Protein AF-A0A4R9EJW6-F1 (afdb_monomer)

Foldseek 3Di:
DPDADDCPDPQWDQDPVQFIDRDDDPVDDDDDDDDDQEEEAAECDDDPDDPHHYDYFNHPPPDHTPDPVSVVVSVVVVVVVRPVNGPD

Secondary structure (DSSP, 8-state):
---PPPTTSTTEEE-TTS-EEE---TTSPPPSSPPPSEEEEEESSPPPP-SSEEEEEE--TTS--S-HHHHHHHHHHHHHHGGGGS--

pLDDT: mean 89.31, std 10.6, range [41.28, 97.5]

Solvent-accessible surface area (backbone atoms only — not comparable to full-atom values): 5677 Å² total; per-residue (Å²): 130,89,78,56,70,58,78,86,42,91,50,38,43,74,45,98,88,44,28,43,47,73,63,78,63,86,93,50,77,86,69,90,75,83,78,66,75,63,46,81,44,78,29,67,60,86,74,79,93,66,98,42,51,72,47,79,39,52,26,44,86,99,58,68,52,79,47,62,67,61,42,55,49,54,51,50,51,54,54,60,66,27,55,72,34,32,80,119

Radius of gyration: 13.39 Å; Cα contacts (8 Å, |Δi|>4): 110; chains: 1; bounding box: 36×26×30 Å

Sequence (88 aa):
MTATWDPSAPGVLRLPSGRLIRGRGLRHPLPEGPTPDFALYLLGEEPPATAWEARWVRWPDFRLPSDRGAAREAWREAWQRAEGEGSR

Mean predicted aligned error: 4.43 Å

Structure (mmCIF, N/CA/C/O backbone):
data_AF-A0A4R9EJW6-F1
#
_entry.id   AF-A0A4R9EJW6-F1
#
loop_
_atom_site.group_PDB
_atom_site.id
_atom_site.type_symbol
_atom_site.label_atom_id
_atom_site.label_alt_id
_atom_site.label_comp_id
_atom_site.label_asym_id
_atom_site.label_entity_id
_atom_site.label_seq_id
_atom_site.pdbx_PDB_ins_code
_atom_site.Cartn_x
_atom_site.Cartn_y
_atom_site.Cartn_z
_atom_site.occupancy
_atom_site.B_iso_or_equiv
_atom_site.auth_seq_id
_atom_site.auth_comp_id
_atom_site.auth_asym_id
_atom_site.auth_atom_id
_atom_site.pdbx_PDB_model_num
ATOM 1 N N . MET A 1 1 ? -21.069 4.696 0.830 1.00 41.28 1 MET A N 1
ATOM 2 C CA . MET A 1 1 ? -20.553 4.658 2.213 1.00 41.28 1 MET A CA 1
ATOM 3 C C . MET A 1 1 ? -19.228 3.935 2.142 1.00 41.28 1 MET A C 1
ATOM 5 O O . MET A 1 1 ? -19.245 2.753 1.834 1.00 41.28 1 MET A O 1
ATOM 9 N N . THR A 1 2 ? -18.116 4.643 2.311 1.00 55.41 2 THR A N 1
ATOM 10 C CA . THR A 1 2 ? -16.780 4.041 2.394 1.00 55.41 2 THR A CA 1
ATOM 11 C C . THR A 1 2 ? -16.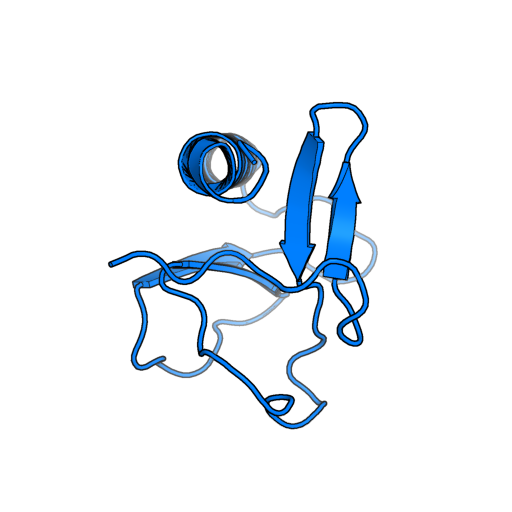766 3.141 3.623 1.00 55.41 2 THR A C 1
ATOM 13 O O . THR A 1 2 ? -16.972 3.613 4.744 1.00 55.41 2 THR A O 1
ATOM 16 N N . ALA A 1 3 ? -16.659 1.833 3.413 1.00 65.31 3 ALA A N 1
ATOM 17 C CA . ALA A 1 3 ? -16.510 0.894 4.511 1.00 65.31 3 ALA A CA 1
ATOM 18 C C . ALA A 1 3 ? -15.061 0.989 4.988 1.00 65.31 3 ALA A C 1
ATOM 20 O O . ALA A 1 3 ? -14.156 0.604 4.258 1.00 65.31 3 ALA A O 1
ATOM 21 N N . THR A 1 4 ? -14.849 1.518 6.191 1.00 80.75 4 THR A N 1
ATOM 22 C CA . THR A 1 4 ? -13.510 1.587 6.779 1.00 80.75 4 THR A CA 1
ATOM 23 C C . THR A 1 4 ? -12.992 0.183 7.061 1.00 80.75 4 THR A C 1
ATOM 25 O O . THR A 1 4 ? -13.748 -0.652 7.571 1.00 80.75 4 THR A O 1
ATOM 28 N N . TRP A 1 5 ? -11.715 -0.075 6.784 1.00 89.31 5 TRP A N 1
ATOM 29 C CA . TRP A 1 5 ? -11.092 -1.354 7.137 1.00 89.31 5 TRP A CA 1
ATOM 30 C C . TRP A 1 5 ? -11.272 -1.692 8.625 1.00 89.31 5 TRP A C 1
ATOM 32 O O . TRP A 1 5 ? -11.106 -0.835 9.490 1.00 89.31 5 TRP A O 1
ATOM 42 N N . ASP A 1 6 ? -11.548 -2.961 8.935 1.00 89.69 6 ASP A N 1
ATOM 43 C CA . ASP A 1 6 ? -11.407 -3.472 10.300 1.00 89.69 6 ASP A CA 1
ATOM 44 C C . ASP A 1 6 ? -9.904 -3.548 10.639 1.00 89.69 6 ASP A C 1
ATOM 46 O O . ASP A 1 6 ? -9.168 -4.263 9.949 1.00 89.69 6 ASP A O 1
ATOM 50 N N . PRO A 1 7 ? -9.417 -2.839 11.678 1.00 90.31 7 PRO A N 1
ATOM 51 C CA . PRO A 1 7 ? -8.007 -2.855 12.066 1.00 90.31 7 PRO A CA 1
ATOM 52 C C . PRO A 1 7 ? -7.462 -4.246 12.414 1.00 90.31 7 PRO A C 1
ATOM 54 O O . PRO A 1 7 ? -6.251 -4.449 12.357 1.00 90.31 7 PRO A O 1
ATOM 57 N N . SER A 1 8 ? -8.331 -5.183 12.802 1.00 89.94 8 SER A N 1
ATOM 58 C CA . SER A 1 8 ? -7.964 -6.560 13.139 1.00 89.94 8 SER A CA 1
ATOM 59 C C . SER A 1 8 ? -7.948 -7.500 11.928 1.00 89.94 8 SER A C 1
ATOM 61 O O . SER A 1 8 ? -7.468 -8.632 12.030 1.00 89.94 8 SER A O 1
ATOM 63 N N . ALA A 1 9 ? -8.429 -7.044 10.766 1.00 90.56 9 ALA A N 1
ATOM 64 C CA . ALA A 1 9 ? -8.513 -7.882 9.582 1.00 90.56 9 ALA A CA 1
ATOM 65 C C . ALA A 1 9 ? -7.119 -8.217 9.009 1.00 90.56 9 ALA A C 1
ATOM 67 O O . ALA A 1 9 ? -6.217 -7.373 8.983 1.00 90.56 9 ALA A O 1
ATOM 68 N N . PRO A 1 10 ? -6.926 -9.430 8.454 1.00 89.88 10 PRO A N 1
ATOM 69 C CA . PRO A 1 10 ? -5.641 -9.843 7.902 1.00 89.88 10 PRO A CA 1
ATOM 70 C C . PRO A 1 10 ? -5.110 -8.887 6.828 1.00 89.88 10 PRO A C 1
ATOM 72 O O . PRO A 1 10 ? -5.817 -8.544 5.871 1.00 89.88 10 PRO A O 1
ATOM 75 N N . GLY A 1 11 ? -3.840 -8.504 6.969 1.00 90.62 11 GLY A N 1
ATOM 76 C CA . GLY A 1 11 ? -3.137 -7.614 6.043 1.00 90.62 11 GLY A CA 1
ATOM 77 C C . GLY A 1 11 ? -3.446 -6.127 6.227 1.00 90.62 11 GLY A C 1
ATOM 78 O O . GLY A 1 11 ? -2.873 -5.322 5.494 1.00 90.62 11 GLY A O 1
ATOM 79 N N . VAL A 1 12 ? -4.320 -5.749 7.169 1.00 93.56 12 VAL A N 1
ATOM 80 C CA . VAL A 1 12 ? -4.563 -4.346 7.523 1.00 93.56 12 VAL A CA 1
ATOM 81 C C . VAL A 1 12 ? -3.457 -3.847 8.449 1.00 93.56 12 VAL A C 1
ATOM 83 O O . VAL A 1 12 ? -3.050 -4.515 9.396 1.00 93.56 12 VAL A O 1
ATOM 86 N N . LEU A 1 13 ? -2.950 -2.658 8.147 1.00 92.62 13 LEU A N 1
ATOM 87 C CA . LEU A 1 13 ? -1.915 -1.963 8.893 1.00 92.62 13 LEU A CA 1
ATOM 88 C C . LEU A 1 13 ? -2.416 -0.568 9.247 1.00 92.62 13 LEU A C 1
ATOM 90 O O . LEU A 1 13 ? -2.855 0.182 8.373 1.00 92.62 13 LEU A O 1
ATOM 94 N N . ARG A 1 14 ? -2.290 -0.204 10.525 1.00 92.62 14 ARG A N 1
ATOM 95 C CA . ARG A 1 14 ? -2.477 1.170 10.987 1.00 92.62 14 ARG A CA 1
ATOM 96 C C . ARG A 1 14 ? -1.150 1.911 10.930 1.00 92.62 14 ARG A C 1
ATOM 98 O O . ARG A 1 14 ? -0.190 1.534 11.597 1.00 92.62 14 ARG A O 1
ATOM 105 N N . LEU A 1 15 ? -1.100 2.974 10.137 1.00 91.31 15 LEU A N 1
ATOM 106 C CA . LEU A 1 15 ? 0.065 3.849 10.058 1.00 91.31 15 LEU A CA 1
ATOM 107 C C . LEU A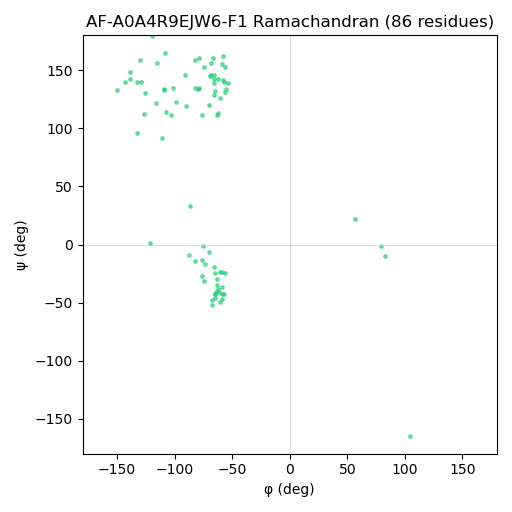 1 15 ? 0.111 4.812 11.258 1.00 91.31 15 LEU A C 1
ATOM 109 O O . LEU A 1 15 ? -0.930 5.074 11.862 1.00 91.31 15 LEU A O 1
ATOM 113 N N . PRO A 1 16 ? 1.274 5.417 11.580 1.00 91.56 16 PRO A N 1
ATOM 114 C CA . PRO A 1 16 ? 1.381 6.406 12.661 1.00 91.56 16 PRO A CA 1
ATOM 115 C C . PRO A 1 16 ? 0.435 7.608 12.521 1.00 91.56 16 PRO A C 1
ATOM 117 O O . PRO A 1 16 ? 0.061 8.219 13.514 1.00 91.56 16 PRO A O 1
ATOM 120 N N . SER A 1 17 ? 0.004 7.928 11.298 1.00 88.75 17 SER A N 1
ATOM 121 C CA . SER A 1 17 ? -1.009 8.956 11.021 1.00 88.75 17 SER A CA 1
ATOM 122 C C . SER A 1 17 ? -2.445 8.532 11.348 1.00 88.75 17 SER A C 1
ATOM 124 O O . SER A 1 17 ? -3.376 9.292 11.101 1.00 88.75 17 SER A O 1
ATOM 126 N N . GLY A 1 18 ? -2.642 7.302 11.819 1.00 90.88 18 GLY A N 1
ATOM 127 C CA . GLY A 1 18 ? -3.934 6.685 12.096 1.00 90.88 18 GLY A CA 1
ATOM 128 C C . GLY A 1 18 ? -4.643 6.076 10.886 1.00 90.88 18 GLY A C 1
ATOM 129 O O . GLY A 1 18 ? -5.602 5.333 11.073 1.00 90.88 18 GLY A O 1
ATOM 130 N N . ARG A 1 19 ? -4.155 6.326 9.666 1.00 91.81 19 ARG A N 1
ATOM 131 C CA . ARG A 1 19 ? -4.703 5.757 8.423 1.00 91.81 19 ARG A CA 1
ATOM 132 C C . ARG A 1 19 ? -4.589 4.233 8.419 1.00 91.81 19 ARG A C 1
ATOM 134 O O . ARG A 1 19 ? -3.570 3.696 8.861 1.00 91.81 19 ARG A O 1
ATOM 141 N N . LEU A 1 20 ? -5.599 3.560 7.874 1.00 92.62 20 LEU A N 1
ATOM 142 C CA . LEU A 1 20 ? -5.586 2.115 7.656 1.00 92.62 20 LEU A CA 1
ATOM 143 C C . LEU A 1 20 ? -5.287 1.809 6.188 1.00 92.62 20 LEU A C 1
ATOM 145 O O . LEU A 1 20 ? -5.852 2.425 5.287 1.00 92.62 20 LEU A O 1
ATOM 149 N N . ILE A 1 21 ? -4.393 0.852 5.947 1.00 92.50 21 ILE A N 1
ATOM 150 C CA . ILE A 1 21 ? -4.067 0.344 4.609 1.00 92.50 21 ILE A CA 1
ATOM 151 C C . ILE A 1 21 ? -4.084 -1.176 4.656 1.00 92.50 21 ILE A C 1
ATOM 153 O O . ILE A 1 21 ? -3.553 -1.761 5.596 1.00 92.50 21 ILE A O 1
ATOM 157 N N . ARG A 1 22 ? -4.617 -1.828 3.618 1.00 93.44 22 ARG A N 1
ATOM 158 C CA . ARG A 1 22 ? -4.527 -3.281 3.462 1.00 93.44 22 ARG A CA 1
ATOM 159 C C . ARG A 1 22 ? -3.471 -3.670 2.430 1.00 93.44 22 ARG A C 1
ATOM 161 O O . ARG A 1 22 ? -3.647 -3.445 1.235 1.00 93.44 22 ARG A O 1
ATOM 168 N N . GLY A 1 23 ? -2.377 -4.275 2.883 1.00 93.06 23 GLY A N 1
ATOM 169 C CA . GLY A 1 23 ? -1.345 -4.833 2.011 1.00 93.06 23 GLY A CA 1
ATOM 170 C C . GLY A 1 23 ? -1.724 -6.227 1.506 1.00 93.06 23 GLY A C 1
ATOM 171 O O . GLY A 1 23 ? -2.144 -7.082 2.286 1.00 93.06 23 GLY A O 1
ATOM 172 N N . ARG A 1 24 ? -1.547 -6.487 0.204 1.00 92.19 24 ARG A N 1
ATOM 173 C CA . ARG A 1 24 ? -1.765 -7.814 -0.395 1.00 92.19 24 ARG A CA 1
ATOM 174 C C . ARG A 1 24 ? -0.853 -8.042 -1.598 1.00 92.19 24 ARG A C 1
ATOM 176 O O . ARG A 1 24 ? -0.804 -7.219 -2.505 1.00 92.19 24 ARG A O 1
ATOM 183 N N . GLY A 1 25 ? -0.202 -9.203 -1.654 1.00 90.81 25 GLY A N 1
ATOM 184 C CA . GLY A 1 25 ? 0.444 -9.678 -2.881 1.00 90.81 25 GLY A CA 1
ATOM 185 C C . GLY A 1 25 ? -0.577 -10.278 -3.854 1.00 90.81 25 GLY A C 1
ATOM 186 O O . GLY A 1 25 ? -1.403 -11.086 -3.437 1.00 90.81 25 GLY A O 1
ATOM 187 N N . LEU A 1 26 ? -0.501 -9.942 -5.148 1.00 89.69 26 LEU A N 1
ATOM 188 C CA . LEU A 1 26 ? -1.484 -10.383 -6.155 1.00 89.69 26 LEU A CA 1
ATOM 189 C C . LEU A 1 26 ? -1.599 -11.906 -6.325 1.00 89.69 26 LEU A C 1
ATOM 191 O O . LEU A 1 26 ? -2.654 -12.381 -6.731 1.00 89.69 26 LEU A O 1
ATOM 195 N N . ARG A 1 27 ? -0.554 -12.665 -5.974 1.00 89.00 27 ARG A N 1
ATOM 196 C CA . ARG A 1 27 ? -0.568 -14.140 -5.978 1.00 89.00 27 ARG A CA 1
ATOM 197 C C . ARG A 1 27 ? -1.529 -14.758 -4.955 1.00 89.00 27 ARG A C 1
ATOM 199 O O . ARG A 1 27 ? -1.835 -15.940 -5.043 1.00 89.00 27 ARG A O 1
ATOM 206 N N . HIS A 1 28 ? -1.933 -13.994 -3.942 1.00 89.56 28 HIS A N 1
ATOM 207 C CA . HIS A 1 28 ? -2.865 -14.450 -2.918 1.00 89.56 28 HIS A CA 1
ATOM 208 C C . HIS A 1 28 ? -4.296 -14.111 -3.340 1.00 89.56 28 HIS A C 1
ATOM 210 O O . HIS A 1 28 ? -4.494 -13.059 -3.953 1.00 89.56 28 HIS A O 1
ATOM 216 N N . PRO A 1 29 ? -5.300 -14.938 -3.003 1.00 88.94 29 PRO A N 1
ATOM 217 C CA . PRO A 1 29 ? -6.693 -14.616 -3.295 1.00 88.94 29 PRO A CA 1
ATOM 218 C C . PRO A 1 29 ? -7.104 -13.289 -2.645 1.00 88.94 29 PRO A C 1
ATOM 220 O O . PRO A 1 29 ? -6.441 -12.787 -1.730 1.00 88.94 29 PRO A O 1
ATOM 223 N N . LEU A 1 30 ? -8.202 -12.706 -3.131 1.00 87.94 30 LEU A N 1
ATOM 224 C CA . LEU A 1 30 ? -8.840 -11.607 -2.414 1.00 87.94 30 LEU A CA 1
ATOM 225 C C . LEU A 1 30 ? -9.273 -12.122 -1.035 1.00 87.94 30 LEU A C 1
ATOM 227 O O . LEU A 1 30 ? -9.950 -13.148 -0.970 1.00 87.94 30 LEU A O 1
ATOM 231 N N . PRO A 1 31 ? -8.862 -11.465 0.058 1.00 86.31 31 PRO A N 1
ATOM 232 C CA . PRO A 1 31 ? -9.327 -11.845 1.376 1.00 86.31 31 PRO A CA 1
ATOM 233 C C . PRO A 1 31 ? -10.824 -11.574 1.520 1.00 86.31 31 PRO A C 1
ATOM 235 O O . PRO A 1 31 ? -11.375 -10.724 0.821 1.00 86.31 31 PRO A O 1
ATOM 238 N N . GLU A 1 32 ? -11.446 -12.221 2.499 1.00 86.69 32 GLU A N 1
ATOM 239 C CA . GLU A 1 32 ? -12.812 -11.893 2.898 1.00 86.69 32 GLU A CA 1
ATOM 240 C C . GLU A 1 32 ? -12.942 -10.421 3.338 1.00 86.69 32 GLU A C 1
ATOM 242 O O . GLU A 1 32 ? -11.975 -9.774 3.781 1.00 86.69 32 GLU A O 1
ATOM 247 N N . GLY A 1 33 ? -14.168 -9.908 3.212 1.00 85.62 33 GLY A N 1
ATOM 248 C CA . GLY A 1 33 ? -14.539 -8.541 3.564 1.00 85.62 33 GLY A CA 1
ATOM 249 C C . GLY A 1 33 ? -14.726 -7.620 2.352 1.00 85.62 33 GLY A C 1
ATOM 250 O O . GLY A 1 33 ? -14.879 -8.095 1.224 1.00 85.62 33 GLY A O 1
ATOM 251 N N . PRO A 1 34 ? -14.764 -6.295 2.582 1.00 87.44 34 PRO A N 1
ATOM 252 C CA . PRO A 1 34 ? -14.985 -5.327 1.517 1.00 87.44 34 PRO A CA 1
ATOM 253 C C . PRO A 1 34 ? -13.822 -5.308 0.515 1.00 87.44 34 PRO A C 1
ATOM 255 O O . PRO A 1 34 ? -12.655 -5.494 0.871 1.00 87.44 34 PRO A O 1
ATOM 258 N N . THR A 1 35 ? -14.145 -5.062 -0.754 1.00 90.19 35 THR A N 1
ATOM 259 C CA . THR A 1 35 ? -13.155 -4.740 -1.789 1.00 90.19 35 THR A CA 1
ATOM 260 C C . THR A 1 35 ? -12.654 -3.307 -1.612 1.00 90.19 35 THR A C 1
ATOM 262 O O . THR A 1 35 ? -13.394 -2.475 -1.090 1.00 90.19 35 THR A O 1
ATOM 265 N N . PRO A 1 36 ? -11.425 -2.987 -2.050 1.00 91.88 36 PRO A N 1
ATOM 266 C CA . PRO A 1 36 ? -10.948 -1.612 -2.001 1.00 91.88 36 PRO A CA 1
ATOM 267 C C . PRO A 1 36 ? -11.716 -0.733 -2.995 1.00 91.88 36 PRO A C 1
ATOM 269 O O . PRO A 1 36 ? -12.024 -1.180 -4.097 1.00 91.88 36 PRO A O 1
ATOM 272 N N . ASP A 1 37 ? -11.931 0.533 -2.644 1.00 91.38 37 ASP A N 1
ATOM 273 C CA . ASP A 1 37 ? -12.364 1.557 -3.605 1.00 91.38 37 ASP A CA 1
ATOM 274 C C . ASP A 1 37 ? -11.198 2.018 -4.501 1.00 91.38 37 ASP A C 1
ATOM 276 O O . ASP A 1 37 ? -11.401 2.437 -5.640 1.00 91.38 37 ASP A O 1
ATOM 280 N N . PHE A 1 38 ? -9.962 1.919 -3.992 1.00 93.94 38 PHE A N 1
ATOM 281 C CA . PHE A 1 38 ? -8.736 2.303 -4.689 1.00 93.94 38 PHE A CA 1
ATOM 282 C C . PHE A 1 38 ? -7.571 1.353 -4.379 1.00 93.94 38 PHE A C 1
ATOM 284 O O . PHE A 1 38 ? -7.354 0.983 -3.222 1.00 93.94 38 PHE A O 1
ATOM 291 N N . ALA A 1 39 ? -6.766 1.017 -5.392 1.00 95.19 39 ALA A N 1
ATOM 292 C CA . ALA A 1 39 ? -5.543 0.230 -5.234 1.00 95.19 39 ALA A CA 1
ATOM 293 C C . ALA A 1 39 ? -4.318 0.881 -5.898 1.00 95.19 39 ALA A C 1
ATOM 295 O O . ALA A 1 39 ? -4.379 1.369 -7.024 1.00 95.19 39 ALA A O 1
ATOM 296 N N . LEU A 1 40 ? -3.170 0.811 -5.218 1.00 96.69 40 LEU A N 1
ATOM 297 C CA . LEU A 1 40 ? -1.860 1.138 -5.781 1.00 96.69 40 LEU A CA 1
ATOM 298 C C . LEU A 1 40 ? -1.054 -0.150 -5.998 1.00 96.69 40 LEU A C 1
ATOM 300 O O . LEU A 1 40 ? -0.676 -0.819 -5.036 1.00 96.69 40 LEU A O 1
ATOM 304 N N . TYR A 1 41 ? -0.774 -0.487 -7.257 1.00 95.94 41 TYR A N 1
ATOM 305 C CA . TYR A 1 41 ? 0.019 -1.651 -7.649 1.00 95.94 41 TYR A CA 1
ATOM 306 C C . TYR A 1 41 ? 1.462 -1.263 -7.952 1.00 95.94 41 TYR A C 1
ATOM 308 O O . TYR A 1 41 ? 1.726 -0.449 -8.834 1.00 95.94 41 TYR A O 1
ATOM 316 N N . LEU A 1 42 ? 2.400 -1.887 -7.243 1.00 94.75 42 LEU A N 1
ATOM 317 C CA . LEU A 1 42 ? 3.839 -1.716 -7.440 1.00 94.75 42 LEU A CA 1
ATOM 318 C C . LEU A 1 42 ? 4.386 -3.019 -8.025 1.00 94.75 42 LEU A C 1
ATOM 320 O O . LEU A 1 42 ? 4.672 -3.958 -7.286 1.00 94.75 42 LEU A O 1
ATOM 324 N N . LEU A 1 43 ? 4.429 -3.107 -9.353 1.00 94.56 43 LEU A N 1
ATOM 325 C CA . LEU A 1 43 ? 4.724 -4.351 -10.072 1.00 94.56 43 LEU A CA 1
ATOM 326 C C . LEU A 1 43 ? 5.653 -4.078 -11.248 1.00 94.56 43 LEU A C 1
ATOM 328 O O . LEU A 1 43 ? 5.567 -3.020 -11.874 1.00 94.56 43 LEU A O 1
ATOM 332 N N . GLY A 1 44 ? 6.507 -5.043 -11.590 1.00 93.88 44 GLY A N 1
ATOM 333 C CA . GLY A 1 44 ? 7.360 -4.957 -12.778 1.00 93.88 44 GLY A CA 1
ATOM 334 C C . GLY A 1 44 ? 6.576 -4.950 -14.097 1.00 93.88 44 GLY A C 1
ATOM 335 O O . GLY A 1 44 ? 7.063 -4.401 -15.089 1.00 93.88 44 GLY A O 1
ATOM 336 N N . GLU A 1 45 ? 5.363 -5.502 -14.076 1.00 92.50 45 GLU A N 1
ATOM 337 C CA . GLU A 1 45 ? 4.452 -5.675 -15.209 1.00 92.50 45 GLU A CA 1
ATOM 338 C C . GLU A 1 45 ? 3.054 -5.149 -14.868 1.00 92.50 45 GLU A C 1
ATOM 340 O O . GLU A 1 45 ? 2.711 -4.993 -13.693 1.00 92.50 45 GLU A O 1
ATOM 345 N N . GLU A 1 46 ? 2.267 -4.848 -15.901 1.00 93.00 46 GLU A N 1
ATOM 346 C CA . GLU A 1 46 ? 0.923 -4.297 -15.741 1.00 93.00 46 GLU A CA 1
ATOM 347 C C . GLU A 1 46 ? -0.010 -5.327 -15.081 1.00 93.00 46 GLU A C 1
ATOM 349 O O . GLU A 1 46 ? -0.062 -6.479 -15.524 1.00 93.00 46 GLU A O 1
ATOM 354 N N . PRO A 1 47 ? -0.736 -4.960 -14.007 1.00 92.75 47 PRO A N 1
ATOM 355 C CA . PRO A 1 47 ? -1.695 -5.862 -13.386 1.00 92.75 47 PRO A CA 1
ATOM 356 C C . PRO A 1 47 ? -2.906 -6.109 -14.302 1.00 92.75 47 PRO A C 1
ATOM 358 O O . PRO A 1 47 ? -3.257 -5.249 -15.109 1.00 92.75 47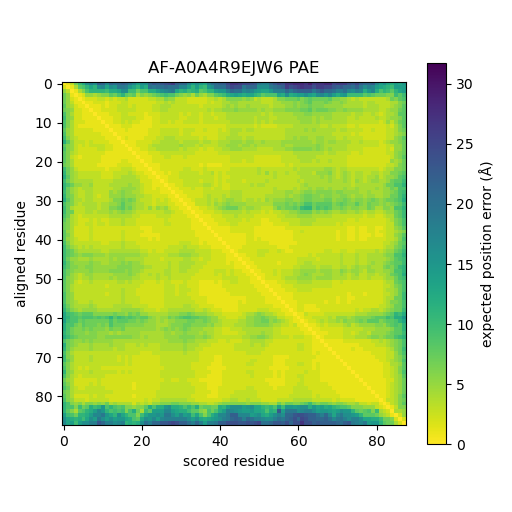 PRO A O 1
ATOM 361 N N . PRO A 1 48 ? -3.620 -7.238 -14.133 1.00 91.62 48 PRO A N 1
ATOM 362 C CA . PRO A 1 48 ? -4.921 -7.431 -14.764 1.00 91.62 48 PRO A CA 1
ATOM 363 C C . PRO A 1 48 ? -5.908 -6.317 -14.393 1.00 91.62 48 PRO A C 1
ATOM 365 O O . PRO A 1 48 ? -5.839 -5.760 -13.295 1.00 91.62 48 PRO A O 1
ATOM 368 N N . ALA A 1 49 ? -6.869 -6.052 -15.281 1.00 91.56 49 ALA A N 1
ATOM 369 C CA . ALA A 1 49 ? -7.936 -5.092 -15.022 1.00 91.56 49 ALA A CA 1
ATOM 370 C C . ALA A 1 49 ? -8.723 -5.450 -13.749 1.00 91.56 49 ALA A C 1
ATOM 372 O O . ALA A 1 49 ? -9.029 -6.617 -13.487 1.00 91.56 49 ALA A O 1
ATOM 373 N N . THR A 1 50 ? -9.064 -4.429 -12.967 1.00 92.12 50 THR A N 1
ATOM 374 C CA . THR A 1 50 ? -9.778 -4.559 -11.694 1.00 92.12 50 THR A CA 1
ATOM 375 C C . THR A 1 50 ? -11.150 -3.905 -11.756 1.00 92.12 50 THR A C 1
ATOM 377 O O . THR A 1 50 ? -11.380 -2.994 -12.545 1.00 92.12 50 THR A O 1
ATOM 380 N N . ALA A 1 51 ? -12.066 -4.349 -10.894 1.00 92.75 51 ALA A N 1
ATOM 381 C CA . ALA A 1 51 ? -13.394 -3.744 -10.768 1.00 92.75 51 ALA A CA 1
ATOM 382 C C . ALA A 1 51 ? -13.387 -2.402 -10.004 1.00 92.75 51 ALA A C 1
ATOM 384 O O . ALA A 1 51 ? -14.378 -1.679 -10.022 1.00 92.75 51 ALA A O 1
ATOM 385 N N . TRP A 1 52 ? -12.286 -2.087 -9.322 1.00 93.00 52 TRP A N 1
ATOM 386 C CA . TRP A 1 52 ? -12.060 -0.842 -8.587 1.00 93.00 52 TRP A CA 1
ATOM 387 C C . TRP A 1 52 ? -11.036 0.038 -9.299 1.00 93.00 52 TRP A C 1
ATOM 389 O O . TRP A 1 52 ? -10.280 -0.429 -10.157 1.00 93.00 52 TRP A O 1
ATOM 399 N N . GLU A 1 53 ? -10.982 1.306 -8.895 1.00 95.19 53 GLU A N 1
ATOM 400 C CA . GLU A 1 53 ? -10.002 2.258 -9.401 1.00 95.19 53 GLU A CA 1
ATOM 401 C C . GLU A 1 53 ? -8.587 1.836 -8.992 1.00 95.19 53 GLU A C 1
ATOM 403 O O . GLU A 1 53 ? -8.322 1.503 -7.834 1.00 95.19 53 GLU A O 1
ATOM 408 N N . ALA A 1 54 ? -7.655 1.840 -9.942 1.00 95.50 54 ALA A N 1
ATOM 409 C CA . ALA A 1 54 ? -6.293 1.415 -9.680 1.00 95.50 54 ALA A CA 1
ATOM 410 C C . ALA A 1 54 ? -5.259 2.310 -10.359 1.00 95.50 54 ALA A C 1
ATOM 412 O O . ALA A 1 54 ? -5.414 2.727 -11.506 1.00 95.50 54 ALA A O 1
ATOM 413 N N . ARG A 1 55 ? -4.153 2.539 -9.652 1.00 96.31 55 ARG A N 1
ATOM 414 C CA . ARG A 1 55 ? -2.914 3.097 -10.197 1.00 96.31 55 ARG A CA 1
ATOM 415 C C . ARG A 1 55 ? -1.860 2.003 -10.224 1.00 96.31 55 ARG A C 1
ATOM 417 O O . ARG A 1 55 ? -1.638 1.331 -9.220 1.00 96.31 55 ARG A O 1
ATOM 424 N N . TRP A 1 56 ? -1.167 1.863 -11.346 1.00 96.38 56 TRP A N 1
ATOM 425 C CA . TRP A 1 56 ? 0.013 1.013 -11.455 1.00 96.38 56 TRP A CA 1
ATOM 426 C C . TRP A 1 56 ? 1.266 1.873 -11.593 1.00 96.38 56 TRP A C 1
ATOM 428 O O . TRP A 1 56 ? 1.311 2.823 -12.372 1.00 96.38 56 TRP A O 1
ATOM 438 N N . VAL A 1 57 ? 2.290 1.528 -10.818 1.00 96.38 57 VAL A N 1
ATOM 439 C CA . VAL A 1 57 ? 3.639 2.068 -10.944 1.00 96.38 57 VAL A CA 1
ATOM 440 C C . VAL A 1 57 ? 4.554 0.916 -11.316 1.00 96.38 57 VAL A C 1
ATOM 442 O O . VAL A 1 57 ? 4.685 -0.054 -10.562 1.00 96.38 57 VAL A O 1
ATOM 445 N N . ARG A 1 58 ? 5.230 1.050 -12.461 1.00 95.62 58 ARG A N 1
ATOM 446 C CA . ARG A 1 58 ? 6.243 0.087 -12.881 1.00 95.62 58 ARG A CA 1
ATOM 447 C C . ARG A 1 58 ? 7.402 0.081 -11.888 1.00 95.62 58 ARG A C 1
ATOM 449 O O . ARG A 1 58 ? 8.173 1.042 -11.802 1.00 95.62 58 ARG A O 1
ATOM 456 N N . TRP A 1 59 ? 7.533 -1.021 -11.164 1.00 95.88 59 TRP A N 1
ATOM 457 C CA . TRP A 1 59 ? 8.529 -1.199 -10.119 1.00 95.88 59 TRP A CA 1
ATOM 458 C C . TRP A 1 59 ? 9.230 -2.548 -10.293 1.00 95.88 59 TRP A C 1
ATOM 460 O O . TRP A 1 59 ? 8.701 -3.571 -9.868 1.00 95.88 59 TRP A O 1
ATOM 470 N N . PRO A 1 60 ? 10.406 -2.580 -10.945 1.00 92.88 60 PRO A N 1
ATOM 471 C CA . PRO A 1 60 ? 11.163 -3.815 -11.090 1.00 92.88 60 PRO A CA 1
ATOM 472 C C . PRO A 1 60 ? 11.656 -4.325 -9.734 1.00 92.88 60 PRO A C 1
ATOM 474 O O . PRO A 1 60 ? 12.086 -3.535 -8.888 1.00 92.88 60 PRO A O 1
ATOM 477 N N . ASP A 1 61 ? 11.651 -5.643 -9.560 1.00 90.88 61 ASP A N 1
ATOM 478 C CA . ASP A 1 61 ? 12.058 -6.276 -8.308 1.00 90.88 61 ASP A CA 1
ATOM 479 C C . ASP A 1 61 ? 13.464 -5.848 -7.879 1.00 90.88 61 ASP A C 1
ATOM 481 O O . ASP A 1 61 ? 14.402 -5.798 -8.680 1.00 90.88 61 ASP A O 1
ATOM 485 N N . PHE A 1 62 ? 13.592 -5.515 -6.592 1.00 87.75 62 PHE A N 1
ATOM 486 C CA . PHE A 1 62 ? 14.829 -5.041 -5.959 1.00 87.75 62 PHE A CA 1
ATOM 487 C C . PHE A 1 62 ? 15.455 -3.793 -6.612 1.00 87.75 62 PHE A C 1
ATOM 489 O O . PHE A 1 62 ? 16.645 -3.527 -6.439 1.00 87.75 62 PHE A O 1
ATOM 496 N N . ARG A 1 63 ? 14.670 -2.999 -7.354 1.00 91.94 63 ARG A N 1
ATOM 497 C CA . ARG A 1 63 ? 15.101 -1.720 -7.938 1.00 91.94 63 ARG A CA 1
ATOM 498 C C . ARG A 1 63 ? 14.253 -0.560 -7.427 1.00 91.94 63 ARG A C 1
ATOM 500 O O . ARG A 1 63 ? 13.352 -0.718 -6.610 1.00 91.94 63 ARG A O 1
ATOM 507 N N . LEU A 1 64 ? 14.583 0.635 -7.900 1.00 93.69 64 LEU A N 1
ATOM 508 C CA . LEU A 1 64 ? 13.760 1.832 -7.754 1.00 93.69 64 LEU A CA 1
ATOM 509 C C . LEU A 1 64 ? 12.669 1.855 -8.840 1.00 93.69 64 LEU A C 1
ATOM 511 O O . LEU A 1 64 ? 12.846 1.202 -9.875 1.00 93.69 64 LEU A O 1
ATOM 515 N N . PRO A 1 65 ? 11.565 2.601 -8.639 1.00 94.12 65 PRO A N 1
ATOM 516 C CA . PRO A 1 65 ? 10.524 2.722 -9.653 1.00 94.12 65 PRO A CA 1
ATOM 517 C C . PRO A 1 65 ? 11.106 3.276 -10.953 1.00 94.12 65 PRO A C 1
ATOM 519 O O . PRO A 1 65 ? 11.963 4.166 -10.930 1.00 94.12 65 PRO A O 1
ATOM 522 N N . SER A 1 66 ? 10.629 2.752 -12.083 1.00 92.31 66 SER A N 1
ATOM 523 C CA . SER A 1 66 ? 11.103 3.166 -13.410 1.00 92.31 66 SER A CA 1
ATOM 524 C C . SER A 1 66 ? 10.809 4.642 -13.693 1.00 92.31 66 SER A C 1
ATOM 526 O O . SER A 1 66 ? 11.588 5.294 -14.380 1.00 92.31 66 SER A O 1
ATOM 528 N N . ASP A 1 67 ? 9.735 5.172 -13.103 1.00 94.69 67 ASP A N 1
ATOM 529 C CA . ASP A 1 67 ? 9.407 6.595 -13.074 1.00 94.69 67 ASP A CA 1
ATOM 530 C C . ASP A 1 67 ? 9.185 7.046 -11.622 1.00 94.69 67 ASP A C 1
ATOM 532 O O . ASP A 1 67 ? 8.229 6.649 -10.950 1.00 94.69 67 ASP A O 1
ATOM 536 N N . ARG A 1 68 ? 10.087 7.895 -11.120 1.00 94.38 68 ARG A N 1
ATOM 537 C CA . ARG A 1 68 ? 10.023 8.421 -9.747 1.00 94.38 68 ARG A CA 1
ATOM 538 C C . ARG A 1 68 ? 8.943 9.489 -9.569 1.00 94.38 68 ARG A C 1
ATOM 540 O O . ARG A 1 68 ? 8.415 9.621 -8.466 1.00 94.38 68 ARG A O 1
ATOM 547 N N . GLY A 1 69 ? 8.650 10.266 -10.613 1.00 96.88 69 GLY A N 1
ATOM 548 C CA . GLY A 1 69 ? 7.632 11.314 -10.586 1.00 96.88 69 GLY A CA 1
ATOM 549 C C . GLY A 1 69 ? 6.247 10.698 -10.457 1.00 96.88 69 GLY A C 1
ATOM 550 O O . GLY A 1 69 ? 5.537 10.992 -9.492 1.00 96.88 69 GLY A O 1
ATOM 551 N N . ALA A 1 70 ? 5.947 9.745 -11.343 1.00 94.38 70 ALA A 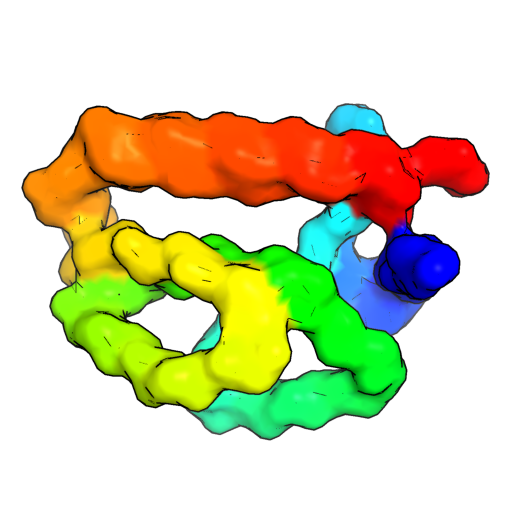N 1
ATOM 552 C CA . ALA A 1 70 ? 4.711 8.972 -11.306 1.00 94.38 70 ALA A CA 1
ATOM 553 C C . ALA A 1 70 ? 4.558 8.205 -9.984 1.00 94.38 70 ALA A C 1
ATOM 555 O O . ALA A 1 70 ? 3.492 8.236 -9.371 1.00 94.38 70 ALA A O 1
ATOM 556 N N . ALA A 1 71 ? 5.636 7.588 -9.478 1.00 96.62 71 ALA A N 1
ATOM 557 C CA . ALA A 1 71 ? 5.607 6.922 -8.177 1.00 96.62 71 ALA A CA 1
ATOM 558 C C . ALA A 1 71 ? 5.234 7.890 -7.044 1.00 96.62 71 ALA A C 1
ATOM 560 O O . ALA A 1 71 ? 4.367 7.588 -6.227 1.00 96.62 71 ALA A O 1
ATOM 561 N N . ARG A 1 72 ? 5.856 9.076 -6.997 1.00 97.00 72 ARG A N 1
ATOM 562 C CA . ARG A 1 72 ? 5.575 10.086 -5.967 1.00 97.00 72 ARG A CA 1
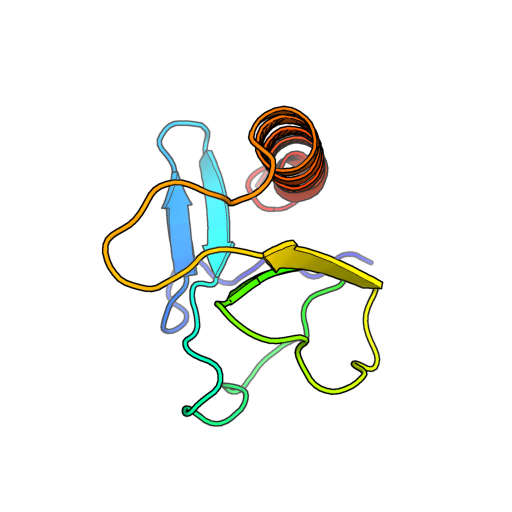ATOM 563 C C . ARG A 1 72 ? 4.131 10.582 -6.026 1.00 97.00 72 ARG A C 1
ATOM 565 O O . ARG A 1 72 ? 3.539 10.866 -4.989 1.00 97.00 72 ARG A O 1
ATOM 572 N N . GLU A 1 73 ? 3.574 10.748 -7.218 1.00 97.50 73 GLU A N 1
ATOM 573 C CA . GLU A 1 73 ? 2.174 11.145 -7.397 1.00 97.50 73 GLU A CA 1
ATOM 574 C C . GLU A 1 73 ? 1.215 10.051 -6.944 1.00 97.50 73 GLU A C 1
ATOM 576 O O . GLU A 1 73 ? 0.344 10.327 -6.123 1.00 97.50 73 GLU A O 1
ATOM 581 N N . ALA A 1 74 ? 1.446 8.811 -7.369 1.00 96.81 74 ALA A N 1
ATOM 582 C CA . ALA A 1 74 ? 0.616 7.676 -6.992 1.00 96.81 74 ALA A CA 1
ATOM 583 C C . ALA A 1 74 ? 0.618 7.427 -5.473 1.00 96.81 74 ALA A C 1
ATOM 585 O O . ALA A 1 74 ? -0.432 7.194 -4.876 1.00 96.81 74 ALA A O 1
ATOM 586 N N . TRP A 1 75 ? 1.778 7.550 -4.818 1.00 95.00 75 TRP A N 1
ATOM 587 C CA . TRP A 1 75 ? 1.870 7.467 -3.357 1.00 95.00 75 TRP A CA 1
ATOM 588 C C . TRP A 1 75 ? 1.117 8.595 -2.648 1.00 95.00 75 TRP A C 1
ATOM 590 O O . TRP A 1 75 ? 0.458 8.346 -1.639 1.00 95.00 75 TRP A O 1
ATOM 600 N N . ARG A 1 76 ? 1.195 9.832 -3.161 1.00 95.69 76 ARG A N 1
ATOM 601 C CA . ARG A 1 76 ? 0.451 10.969 -2.595 1.00 95.69 76 ARG A CA 1
ATOM 602 C C . ARG A 1 76 ? -1.056 10.780 -2.732 1.00 95.69 76 ARG A C 1
ATOM 604 O O . ARG A 1 76 ? -1.765 11.016 -1.760 1.00 95.69 76 ARG A O 1
ATOM 611 N N . GLU A 1 77 ? -1.521 10.310 -3.885 1.00 95.88 77 GLU A N 1
ATOM 612 C CA . GLU A 1 77 ? -2.934 9.999 -4.113 1.00 95.88 77 GLU A CA 1
ATOM 613 C C . GLU A 1 77 ? -3.423 8.913 -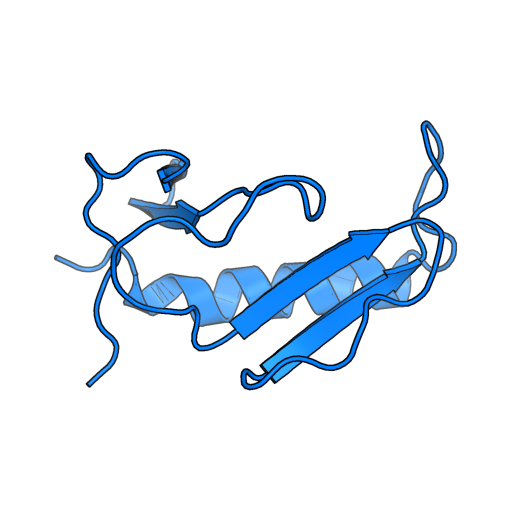3.143 1.00 95.88 77 GLU A C 1
ATOM 615 O O . GLU A 1 77 ? -4.416 9.110 -2.441 1.00 95.88 77 GLU A O 1
ATOM 620 N N . ALA A 1 78 ? -2.683 7.803 -3.030 1.00 94.62 78 ALA A N 1
ATOM 621 C CA . ALA A 1 78 ? -3.013 6.723 -2.100 1.00 94.62 78 ALA A CA 1
ATOM 622 C C . ALA A 1 78 ? -3.093 7.223 -0.645 1.00 94.62 78 ALA A C 1
ATOM 624 O O . ALA A 1 78 ? -4.017 6.878 0.091 1.00 94.62 78 ALA A O 1
ATOM 625 N N . TRP A 1 79 ? -2.152 8.080 -0.236 1.00 92.69 79 TRP A N 1
ATOM 626 C CA . TRP A 1 79 ? -2.123 8.669 1.103 1.00 92.69 79 TRP A CA 1
ATOM 627 C C . TRP A 1 79 ? -3.314 9.591 1.394 1.00 92.69 79 TRP A C 1
ATOM 629 O O . TRP A 1 79 ? -3.870 9.555 2.496 1.00 92.69 79 TRP A O 1
ATOM 639 N N . GLN A 1 80 ? -3.690 10.427 0.424 1.0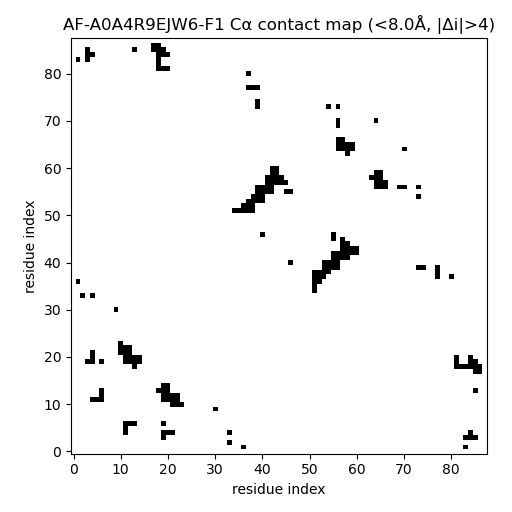0 93.19 80 GLN A N 1
ATOM 640 C CA . GLN A 1 80 ? -4.831 11.336 0.538 1.00 93.19 80 GLN A CA 1
ATOM 641 C C . GLN A 1 80 ? -6.138 10.551 0.653 1.00 93.19 80 GLN A C 1
ATOM 643 O O . GLN A 1 80 ? -6.928 10.812 1.554 1.00 93.19 80 GLN A O 1
ATOM 648 N N . ARG A 1 81 ? -6.332 9.528 -0.187 1.00 92.00 81 ARG A N 1
ATOM 649 C CA . ARG A 1 81 ? -7.535 8.682 -0.145 1.00 92.00 81 ARG A CA 1
ATOM 650 C C . ARG A 1 81 ? -7.665 7.903 1.166 1.00 92.00 81 ARG A C 1
ATOM 652 O O . ARG A 1 81 ? -8.768 7.761 1.681 1.00 92.00 81 ARG A O 1
ATOM 659 N N . ALA A 1 82 ? -6.548 7.477 1.754 1.00 90.38 82 ALA A N 1
ATOM 660 C CA . ALA A 1 82 ? -6.546 6.759 3.028 1.00 90.38 82 ALA A CA 1
ATOM 661 C C . ALA A 1 82 ? -6.923 7.627 4.249 1.00 90.38 82 ALA A C 1
ATOM 663 O O . ALA A 1 82 ? -7.057 7.098 5.351 1.00 90.38 82 ALA A O 1
ATOM 664 N N . GLU A 1 83 ? -7.095 8.945 4.100 1.00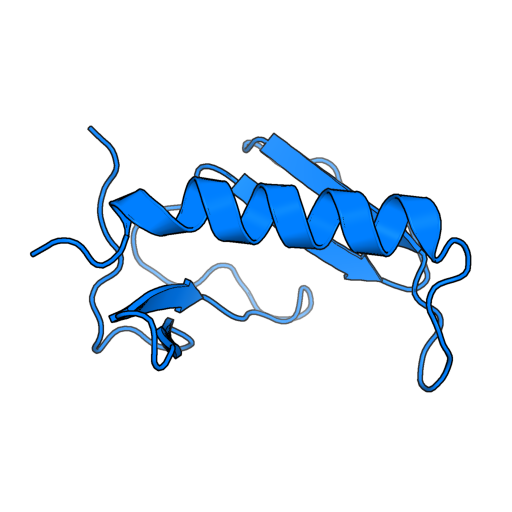 86.75 83 GLU A N 1
ATOM 665 C CA . GLU A 1 83 ? -7.505 9.834 5.197 1.00 86.75 83 GLU A CA 1
ATOM 666 C C . GLU A 1 83 ? -8.850 9.438 5.824 1.00 86.75 83 GLU A C 1
ATOM 668 O O . GLU A 1 83 ? -8.999 9.501 7.045 1.00 86.75 83 GLU A O 1
ATOM 673 N N . GLY A 1 84 ? -9.795 8.954 5.012 1.00 77.31 84 GLY A N 1
ATOM 674 C CA . GLY A 1 84 ? -11.107 8.498 5.483 1.00 77.31 84 GLY A CA 1
ATOM 675 C C . GLY A 1 84 ? -11.090 7.159 6.229 1.00 77.31 84 GLY A C 1
ATOM 676 O O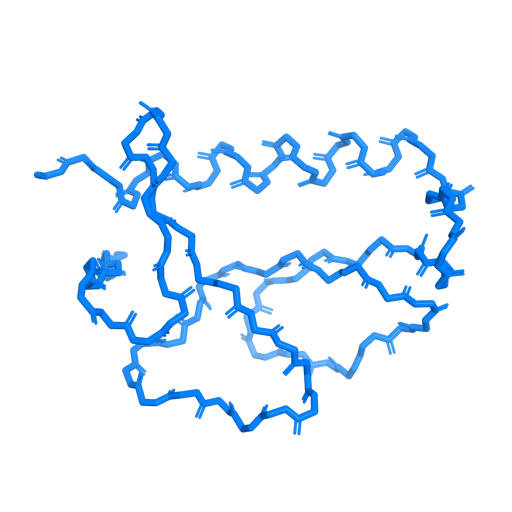 . GLY A 1 84 ? -12.034 6.859 6.952 1.00 77.31 84 GLY A O 1
ATOM 677 N N . GLU A 1 85 ? -10.016 6.375 6.109 1.00 74.12 85 GLU A N 1
ATOM 678 C CA . GLU A 1 85 ? -9.954 4.990 6.602 1.00 74.12 85 GLU A CA 1
ATOM 679 C C . GLU A 1 85 ? -9.636 4.871 8.101 1.00 74.12 85 GLU A C 1
ATOM 681 O O . GLU A 1 85 ? -9.779 3.802 8.681 1.00 74.12 85 GLU A O 1
ATOM 686 N N . GLY A 1 86 ? -9.177 5.951 8.742 1.00 55.84 86 GLY A N 1
ATOM 687 C CA . GLY A 1 86 ? -8.686 5.933 10.128 1.00 55.84 86 GLY A CA 1
ATOM 688 C C . GLY A 1 86 ? -9.404 6.864 11.106 1.00 55.84 86 GLY A C 1
ATOM 689 O O . GLY A 1 86 ? -8.993 6.948 12.263 1.00 55.84 86 GLY A O 1
ATOM 690 N N . SER A 1 87 ? -10.426 7.594 10.649 1.00 54.84 87 SER A N 1
ATOM 691 C CA . SER A 1 87 ? -11.040 8.715 11.381 1.00 54.84 87 SER A CA 1
ATOM 692 C C . SER A 1 87 ? -12.160 8.303 12.356 1.00 54.84 87 SER A C 1
ATOM 694 O O . SER A 1 87 ? -13.120 9.046 12.550 1.00 54.84 87 SER A O 1
ATOM 696 N N . ARG A 1 88 ? -12.072 7.124 12.983 1.00 48.31 88 ARG A N 1
ATOM 697 C CA . ARG A 1 88 ? -13.039 6.699 14.006 1.00 48.31 88 ARG A CA 1
ATOM 698 C C . ARG A 1 88 ? -12.369 6.105 15.232 1.00 48.31 88 ARG A C 1
ATOM 700 O O . ARG A 1 88 ? -11.338 5.416 15.057 1.00 48.31 88 ARG A O 1
#